Protein AF-A0AB35I1C6-F1 (afdb_monomer_lite)

Organism: Microbulbifer thermotolerans (NCBI:txid252514)

Structure (mmCIF, N/CA/C/O backbone):
data_AF-A0AB35I1C6-F1
#
_entry.id   AF-A0AB35I1C6-F1
#
loop_
_atom_site.group_PDB
_atom_site.id
_atom_site.type_symbol
_atom_site.label_atom_id
_atom_site.label_alt_id
_atom_site.label_comp_id
_atom_site.label_asym_id
_atom_site.label_entity_id
_atom_site.label_seq_id
_atom_site.pdbx_PDB_ins_code
_atom_site.Cartn_x
_atom_site.Cartn_y
_atom_site.Cartn_z
_atom_site.occupancy
_atom_site.B_iso_or_equiv
_atom_site.auth_seq_id
_atom_site.auth_comp_id
_atom_site.auth_asym_id
_atom_site.auth_atom_id
_atom_site.pdbx_PDB_model_num
ATOM 1 N N . ALA A 1 1 ? -12.029 -15.327 5.024 1.00 43.78 1 ALA A N 1
ATOM 2 C CA . ALA A 1 1 ? -10.844 -14.557 4.581 1.00 43.78 1 ALA A CA 1
ATOM 3 C C . ALA A 1 1 ? -10.413 -14.920 3.143 1.00 43.78 1 ALA A C 1
ATOM 5 O O . ALA A 1 1 ? -9.266 -15.281 2.920 1.00 43.78 1 ALA A O 1
ATOM 6 N N . ALA A 1 2 ? -11.315 -14.844 2.150 1.00 47.12 2 ALA A N 1
ATOM 7 C CA . ALA A 1 2 ? -11.039 -15.333 0.784 1.00 47.12 2 ALA A CA 1
ATOM 8 C C . ALA A 1 2 ? -10.924 -14.235 -0.298 1.00 47.12 2 ALA A C 1
ATOM 10 O O . ALA A 1 2 ? -10.432 -14.508 -1.387 1.00 47.12 2 ALA A O 1
ATOM 11 N N . GLN A 1 3 ? -11.313 -12.985 -0.021 1.00 50.53 3 GLN A N 1
ATOM 12 C CA . GLN A 1 3 ? -11.356 -11.930 -1.051 1.00 50.53 3 GLN A CA 1
ATOM 13 C C . GLN A 1 3 ? -9.993 -11.347 -1.436 1.00 50.53 3 GLN A C 1
ATOM 15 O O . GLN A 1 3 ? -9.885 -10.623 -2.419 1.00 50.53 3 GLN A O 1
ATOM 20 N N . ALA A 1 4 ? -8.937 -11.683 -0.704 1.00 52.38 4 ALA A N 1
ATOM 21 C CA . ALA A 1 4 ? -7.642 -11.051 -0.872 1.00 52.38 4 ALA A CA 1
ATOM 22 C C . ALA A 1 4 ? -6.626 -11.919 -1.620 1.00 52.38 4 ALA A C 1
ATOM 24 O O . ALA A 1 4 ? -5.447 -11.614 -1.574 1.00 52.38 4 ALA A O 1
ATOM 25 N N . LYS A 1 5 ? -7.015 -12.967 -2.360 1.00 57.00 5 LYS A N 1
ATOM 26 C CA . LYS A 1 5 ? -6.115 -13.617 -3.346 1.00 57.00 5 LYS A CA 1
ATOM 27 C C . LYS A 1 5 ? -6.151 -12.957 -4.735 1.00 57.00 5 LYS A C 1
ATOM 29 O O . LYS A 1 5 ? -5.218 -13.157 -5.499 1.00 57.00 5 LYS A O 1
ATOM 34 N N . GLY A 1 6 ? -7.129 -12.087 -5.010 1.00 74.12 6 GLY A N 1
ATOM 35 C CA . GLY A 1 6 ? -7.314 -11.455 -6.326 1.00 74.12 6 GLY A CA 1
ATOM 36 C C . GLY A 1 6 ? -6.819 -10.013 -6.480 1.00 74.12 6 GLY A C 1
ATOM 37 O O . GLY A 1 6 ? -6.790 -9.530 -7.602 1.00 74.12 6 GLY A O 1
ATOM 38 N N . TRP A 1 7 ? -6.429 -9.316 -5.404 1.00 83.81 7 TRP A N 1
ATOM 39 C CA . TRP A 1 7 ? -6.070 -7.898 -5.529 1.00 83.81 7 TRP A CA 1
ATOM 40 C C . TRP A 1 7 ? -4.793 -7.691 -6.341 1.00 83.81 7 TRP A C 1
ATOM 42 O O . TRP A 1 7 ? -3.763 -8.325 -6.090 1.00 83.81 7 TRP A O 1
ATOM 52 N N . THR A 1 8 ? -4.862 -6.763 -7.279 1.00 89.94 8 THR A N 1
ATOM 53 C CA . THR A 1 8 ? -3.728 -6.220 -8.016 1.00 89.94 8 THR A CA 1
ATOM 54 C C . THR A 1 8 ? -2.862 -5.344 -7.109 1.00 89.94 8 THR A C 1
ATOM 56 O O . THR A 1 8 ? -3.288 -4.890 -6.045 1.00 89.94 8 THR A O 1
ATOM 59 N N . LEU A 1 9 ? -1.627 -5.068 -7.540 1.00 89.75 9 LEU A N 1
ATOM 60 C CA . LEU A 1 9 ? -0.728 -4.148 -6.836 1.00 89.75 9 LEU A CA 1
ATOM 61 C C . LEU A 1 9 ? -1.395 -2.787 -6.585 1.00 89.75 9 LEU A C 1
ATOM 63 O O . LEU A 1 9 ? -1.285 -2.236 -5.494 1.00 89.75 9 LEU A O 1
ATOM 67 N N . ARG A 1 10 ? -2.120 -2.281 -7.588 1.00 90.50 10 ARG A N 1
ATOM 68 C CA . ARG A 1 10 ? -2.850 -1.015 -7.516 1.00 90.50 10 ARG A CA 1
ATOM 69 C C . ARG A 1 10 ? -3.928 -1.035 -6.447 1.00 90.50 10 ARG A C 1
ATOM 71 O O . ARG A 1 10 ? -3.941 -0.143 -5.612 1.00 90.50 10 ARG A O 1
ATOM 78 N N . GLU A 1 11 ? -4.755 -2.074 -6.406 1.00 91.00 11 GLU A N 1
ATOM 79 C CA . GLU A 1 11 ? -5.803 -2.187 -5.388 1.00 91.00 11 GLU A CA 1
ATOM 80 C C . GLU A 1 11 ? -5.235 -2.281 -3.970 1.00 91.00 11 GLU A C 1
ATOM 82 O O . GLU A 1 11 ? -5.803 -1.703 -3.047 1.00 91.00 11 GLU A O 1
ATOM 87 N N . VAL A 1 12 ? -4.114 -2.985 -3.781 1.00 91.25 12 VAL A N 1
ATOM 88 C CA . VAL A 1 12 ? -3.445 -3.052 -2.473 1.00 91.25 12 VAL A CA 1
ATOM 89 C C . VAL A 1 12 ? -2.928 -1.674 -2.057 1.00 91.25 12 VAL A C 1
ATOM 91 O O . VAL A 1 12 ? -3.134 -1.274 -0.913 1.00 91.25 12 VAL A O 1
ATOM 94 N N . VAL A 1 13 ? -2.286 -0.944 -2.974 1.00 92.31 13 VAL A N 1
ATOM 95 C CA . VAL A 1 13 ? -1.772 0.411 -2.720 1.00 92.31 13 VAL A CA 1
ATOM 96 C C . VAL A 1 13 ? -2.915 1.379 -2.414 1.00 92.31 13 VAL A C 1
ATOM 98 O O . VAL A 1 13 ? -2.860 2.061 -1.394 1.00 92.31 13 VAL A O 1
ATOM 101 N N . ASP A 1 14 ? -3.969 1.391 -3.230 1.00 90.88 14 ASP A N 1
ATOM 102 C CA . ASP A 1 14 ? -5.105 2.300 -3.059 1.00 90.88 14 ASP A CA 1
ATOM 103 C C . ASP A 1 14 ? -5.838 2.024 -1.737 1.00 90.88 14 ASP A C 1
ATOM 105 O O . ASP A 1 14 ? -6.123 2.953 -0.982 1.00 90.88 14 ASP A O 1
ATOM 109 N N . ARG A 1 15 ? -6.077 0.749 -1.390 1.00 89.62 15 ARG A N 1
ATOM 110 C CA . ARG A 1 15 ? -6.679 0.369 -0.097 1.00 89.62 15 ARG A CA 1
ATOM 111 C C . ARG A 1 15 ? -5.790 0.742 1.082 1.00 89.62 15 ARG A C 1
ATOM 113 O O . ARG A 1 15 ? -6.297 1.205 2.099 1.00 89.62 15 ARG A O 1
ATOM 120 N N . TRP A 1 16 ? -4.478 0.560 0.955 1.00 90.06 16 TRP A N 1
ATOM 121 C CA . TRP A 1 16 ? -3.537 0.986 1.985 1.00 90.06 16 TRP A CA 1
ATOM 122 C C . TRP A 1 16 ? -3.557 2.506 2.166 1.00 90.06 16 TRP A C 1
ATOM 124 O O . TRP A 1 16 ? -3.538 2.976 3.300 1.00 90.06 16 TRP A O 1
ATOM 134 N N . HIS A 1 17 ? -3.664 3.274 1.077 1.00 90.94 17 HIS A N 1
ATOM 135 C CA . HIS A 1 17 ? -3.733 4.740 1.106 1.00 90.94 17 HIS A CA 1
ATOM 136 C C . HIS A 1 17 ? -4.991 5.295 1.781 1.00 90.94 17 HIS A C 1
ATOM 138 O O . HIS A 1 17 ? -4.949 6.400 2.315 1.00 90.94 17 HIS A O 1
ATOM 144 N N . GLN A 1 18 ? -6.084 4.525 1.822 1.00 86.62 18 GLN A N 1
ATOM 145 C CA . GLN A 1 18 ? -7.282 4.887 2.593 1.00 86.62 18 GLN A CA 1
ATOM 146 C C . GLN A 1 18 ? -7.062 4.813 4.113 1.00 86.62 18 GLN A C 1
ATOM 148 O O . GLN A 1 18 ? -7.771 5.474 4.865 1.00 86.62 18 GLN A O 1
ATOM 153 N N . LEU A 1 19 ? -6.097 4.011 4.574 1.00 84.75 19 LEU A N 1
ATOM 154 C CA . LEU A 1 19 ? -5.823 3.789 6.000 1.00 84.75 19 LEU A CA 1
ATOM 155 C C . LEU A 1 19 ? -4.553 4.507 6.477 1.00 84.75 19 LEU A C 1
ATOM 157 O O . LEU A 1 19 ? -4.472 4.980 7.608 1.00 84.75 19 LEU A O 1
ATOM 161 N N . CYS A 1 20 ? -3.548 4.585 5.609 1.00 84.12 20 CYS A N 1
ATOM 162 C CA . CYS A 1 20 ? -2.202 5.068 5.885 1.00 84.12 20 CYS A CA 1
ATOM 163 C C . CYS A 1 20 ? -1.756 6.018 4.772 1.00 84.12 20 CYS A C 1
ATOM 165 O O . CYS A 1 20 ? -2.057 5.791 3.613 1.00 84.12 20 CYS A O 1
ATOM 167 N N . LYS A 1 21 ? -0.891 6.999 5.052 1.00 81.94 21 LYS A N 1
ATOM 168 C CA . LYS A 1 21 ? -0.344 7.885 3.997 1.00 81.94 21 LYS A CA 1
ATOM 169 C C . LYS A 1 21 ? 0.503 7.165 2.924 1.00 81.94 21 LYS A C 1
ATOM 171 O O . LYS A 1 21 ? 0.787 7.751 1.881 1.00 81.94 21 LYS A O 1
ATOM 176 N N . GLY A 1 22 ? 0.928 5.924 3.179 1.00 86.81 22 GLY A N 1
ATOM 177 C CA . GLY A 1 22 ? 1.817 5.162 2.298 1.00 86.81 22 GLY A CA 1
ATOM 178 C C . GLY A 1 22 ? 3.257 5.693 2.270 1.00 86.81 22 GLY A C 1
ATOM 179 O O . GLY A 1 22 ? 3.648 6.527 3.083 1.00 86.81 22 GLY A O 1
ATOM 180 N N . SER A 1 23 ? 4.058 5.181 1.334 1.00 88.50 23 SER A N 1
ATOM 181 C CA . SER A 1 23 ? 5.422 5.654 1.051 1.00 88.50 23 SER A CA 1
ATOM 182 C C . SER A 1 23 ? 5.445 6.601 -0.161 1.00 88.50 23 SER A C 1
ATOM 184 O O . SER A 1 23 ? 4.567 6.483 -1.023 1.00 88.50 23 SER A O 1
ATOM 186 N N . PRO A 1 24 ? 6.460 7.477 -0.311 1.00 89.19 24 PRO A N 1
ATOM 187 C CA . PRO A 1 24 ? 6.590 8.345 -1.488 1.00 89.19 24 PRO A CA 1
ATOM 188 C C . PRO A 1 24 ? 6.556 7.561 -2.806 1.00 89.19 24 PRO A C 1
ATOM 190 O O . PRO A 1 24 ? 5.882 7.949 -3.754 1.00 89.19 24 PRO A O 1
ATOM 193 N N . LEU A 1 25 ? 7.198 6.390 -2.830 1.00 91.38 25 LEU A N 1
ATOM 194 C CA . LEU A 1 25 ? 7.184 5.467 -3.964 1.00 91.38 25 LEU A CA 1
ATOM 195 C C . LEU A 1 25 ? 5.761 5.008 -4.328 1.00 91.38 25 LEU A C 1
ATOM 197 O O . LEU A 1 25 ? 5.375 5.021 -5.494 1.00 91.38 25 LEU A O 1
ATO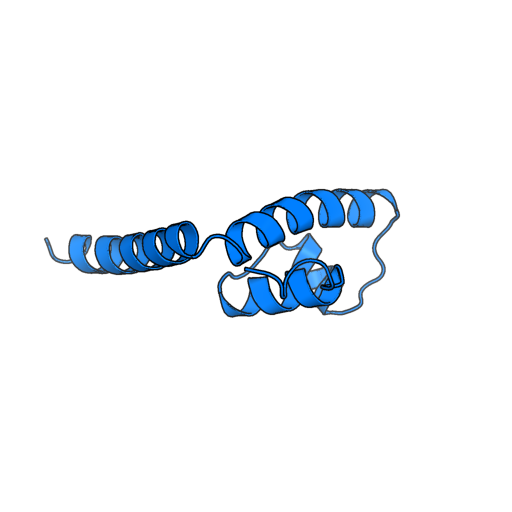M 201 N N . SER A 1 26 ? 4.956 4.642 -3.329 1.00 92.62 26 SER A N 1
ATOM 202 C CA . SER A 1 26 ? 3.566 4.234 -3.558 1.00 92.62 26 SER A CA 1
ATOM 203 C C . SER A 1 26 ? 2.659 5.391 -3.977 1.00 92.62 26 SER A C 1
ATO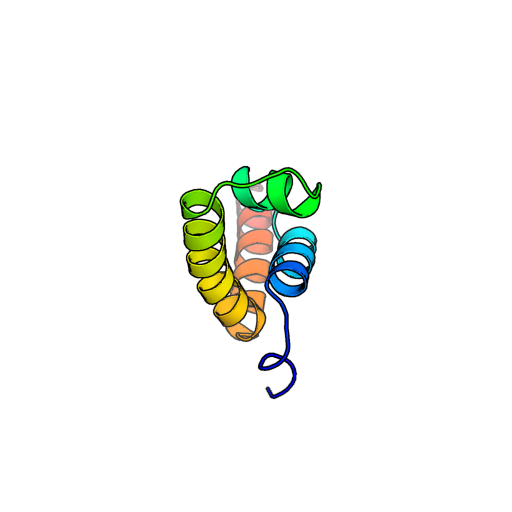M 205 O O . SER A 1 26 ? 1.720 5.177 -4.734 1.00 92.62 26 SER A O 1
ATOM 207 N N . GLN A 1 27 ? 2.941 6.617 -3.527 1.00 91.06 27 GLN A N 1
ATOM 208 C CA . GLN A 1 27 ? 2.203 7.814 -3.942 1.00 91.06 27 GLN A CA 1
ATOM 209 C C . GLN A 1 27 ? 2.484 8.154 -5.405 1.00 91.06 27 GLN A C 1
ATOM 211 O O . GLN A 1 27 ? 1.548 8.426 -6.154 1.00 91.06 27 GLN A O 1
ATOM 216 N N . ARG A 1 28 ? 3.749 8.058 -5.8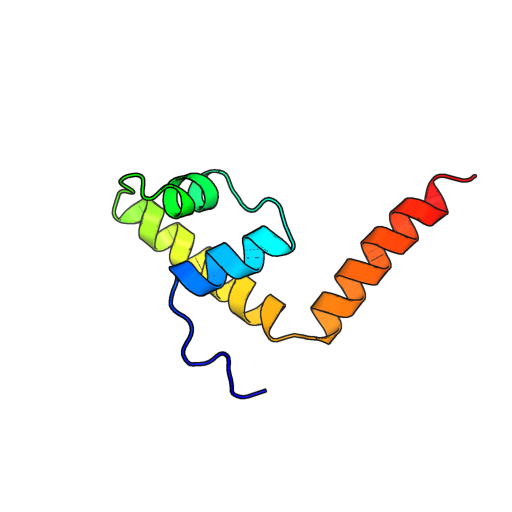33 1.00 92.50 28 ARG A N 1
ATOM 217 C CA . ARG A 1 28 ? 4.135 8.180 -7.247 1.00 92.50 28 ARG A CA 1
ATOM 218 C C . ARG A 1 28 ? 3.435 7.118 -8.100 1.00 92.50 28 ARG A C 1
ATOM 220 O O . ARG A 1 28 ? 2.835 7.444 -9.120 1.00 92.50 28 ARG A O 1
ATOM 227 N N . PHE A 1 29 ? 3.396 5.867 -7.630 1.00 92.31 29 PHE A N 1
ATOM 228 C CA . PHE A 1 29 ? 2.643 4.798 -8.298 1.00 92.31 29 PHE A CA 1
ATOM 229 C C . PHE A 1 29 ? 1.135 5.079 -8.397 1.00 92.31 29 PHE A C 1
ATOM 231 O O . PHE A 1 29 ? 0.533 4.857 -9.445 1.00 92.31 29 PHE A O 1
ATOM 238 N N . ALA A 1 30 ? 0.515 5.586 -7.327 1.00 89.25 30 ALA A N 1
ATOM 239 C CA . ALA A 1 30 ? -0.909 5.929 -7.311 1.00 89.25 30 ALA A CA 1
ATOM 240 C C . ALA A 1 30 ? -1.246 7.070 -8.292 1.00 89.25 30 ALA A C 1
ATOM 242 O O . ALA A 1 30 ? -2.315 7.071 -8.906 1.00 89.25 30 ALA A O 1
ATOM 243 N N . ARG A 1 31 ? -0.301 7.994 -8.503 1.00 90.56 31 ARG A N 1
ATOM 244 C CA . ARG A 1 31 ? -0.367 9.069 -9.508 1.00 90.56 31 ARG A CA 1
ATOM 245 C C . ARG A 1 31 ? -0.081 8.599 -10.937 1.00 90.56 31 ARG A C 1
ATOM 247 O O . ARG A 1 31 ? -0.062 9.424 -11.844 1.00 90.56 31 ARG A O 1
ATOM 254 N N . SER A 1 32 ? 0.126 7.298 -11.144 1.00 87.75 32 SER A N 1
ATOM 255 C CA . SER A 1 32 ? 0.502 6.715 -12.436 1.00 87.75 32 SER A CA 1
ATOM 256 C C . SER A 1 32 ? 1.805 7.298 -13.001 1.00 87.75 32 SER A C 1
ATOM 258 O O . SER A 1 32 ? 1.991 7.345 -14.216 1.00 87.75 32 SER A O 1
ATOM 260 N N . GLU A 1 33 ? 2.719 7.737 -12.130 1.00 90.12 33 GLU A N 1
ATOM 261 C CA . GLU A 1 33 ? 4.061 8.132 -12.551 1.00 90.12 33 GLU A CA 1
ATOM 262 C C . GLU A 1 33 ? 4.855 6.911 -13.028 1.00 90.12 33 GLU A C 1
ATOM 264 O O . GLU A 1 33 ? 4.696 5.796 -12.520 1.00 90.12 33 GLU A O 1
ATOM 269 N N . ALA A 1 34 ? 5.752 7.133 -13.989 1.00 86.56 34 ALA A N 1
ATOM 270 C CA . ALA A 1 34 ? 6.656 6.096 -14.456 1.00 86.56 34 ALA A CA 1
ATOM 271 C C . ALA A 1 34 ? 7.615 5.692 -13.325 1.00 86.56 34 ALA A C 1
ATOM 273 O O . ALA A 1 34 ? 8.419 6.496 -12.849 1.00 86.56 34 ALA A O 1
ATOM 274 N N . LEU A 1 35 ? 7.519 4.430 -12.909 1.00 89.69 35 LEU A N 1
ATOM 275 C CA . LEU A 1 35 ? 8.481 3.790 -12.023 1.00 89.69 35 LEU A CA 1
ATOM 276 C C . LEU A 1 35 ? 9.418 2.913 -12.841 1.00 89.69 35 LEU A C 1
ATOM 278 O O . LEU A 1 35 ? 8.987 2.220 -13.767 1.00 89.69 35 LEU A O 1
ATOM 282 N N . ASN A 1 36 ? 10.693 2.902 -12.471 1.00 91.06 36 ASN A N 1
ATOM 283 C CA . ASN A 1 36 ? 11.642 1.964 -13.051 1.00 91.06 36 ASN A CA 1
ATOM 284 C C . ASN A 1 36 ? 11.400 0.530 -12.525 1.00 91.06 36 ASN A C 1
ATOM 286 O O . ASN A 1 36 ? 10.646 0.297 -11.576 1.00 91.06 36 ASN A O 1
ATOM 290 N N . GLY A 1 37 ? 12.045 -0.463 -13.146 1.00 90.31 37 GLY A N 1
ATOM 291 C CA . GLY A 1 37 ? 11.852 -1.871 -12.780 1.00 90.31 37 GLY A CA 1
ATOM 292 C C . GLY A 1 37 ? 12.206 -2.189 -11.320 1.00 90.31 37 GLY A C 1
ATOM 293 O O . GLY A 1 37 ? 11.513 -2.984 -10.686 1.00 90.31 37 GLY A O 1
ATOM 294 N N . ALA A 1 38 ? 13.231 -1.537 -10.763 1.00 91.75 38 ALA A N 1
ATOM 295 C CA . ALA A 1 38 ? 13.660 -1.734 -9.377 1.00 91.75 38 ALA A CA 1
ATOM 296 C C . ALA A 1 38 ? 12.684 -1.091 -8.376 1.00 91.75 38 ALA A C 1
ATOM 298 O O . ALA A 1 38 ? 12.324 -1.704 -7.373 1.00 91.75 38 ALA A O 1
ATOM 299 N N . GLU A 1 39 ? 12.198 0.111 -8.677 1.00 91.50 39 GLU A N 1
ATOM 300 C CA . GLU A 1 39 ? 11.152 0.817 -7.937 1.00 91.50 39 GLU A CA 1
ATOM 301 C C . GLU A 1 39 ? 9.860 -0.007 -7.901 1.00 91.50 39 GLU A C 1
ATOM 303 O O . GLU A 1 39 ? 9.266 -0.196 -6.838 1.00 91.50 39 GLU A O 1
ATOM 308 N N . LEU A 1 40 ? 9.447 -0.566 -9.041 1.00 90.81 40 LEU A N 1
ATOM 309 C CA . LEU A 1 40 ? 8.262 -1.418 -9.111 1.00 90.81 40 LEU A CA 1
ATOM 310 C C . LEU A 1 40 ? 8.449 -2.732 -8.342 1.00 90.81 40 LEU A C 1
ATOM 312 O O . LEU A 1 40 ? 7.527 -3.169 -7.650 1.00 90.81 40 LEU A O 1
ATOM 316 N N . ALA A 1 41 ? 9.623 -3.361 -8.437 1.00 92.44 41 ALA A N 1
ATOM 317 C CA . ALA A 1 41 ? 9.942 -4.563 -7.670 1.00 92.44 41 ALA A CA 1
ATOM 318 C C . ALA A 1 41 ? 9.877 -4.283 -6.163 1.00 92.44 41 ALA A C 1
ATOM 320 O O . ALA A 1 41 ? 9.186 -4.993 -5.432 1.00 92.44 41 ALA A O 1
ATOM 321 N N . ARG A 1 42 ? 10.488 -3.181 -5.716 1.00 92.69 42 ARG A N 1
ATOM 322 C CA . ARG A 1 42 ? 10.447 -2.773 -4.312 1.00 92.69 42 ARG A CA 1
ATOM 323 C C . ARG A 1 42 ? 9.027 -2.480 -3.842 1.00 92.69 42 ARG A C 1
ATOM 325 O O . ARG A 1 42 ? 8.644 -2.876 -2.744 1.00 92.69 42 ARG A O 1
ATOM 332 N N . LEU A 1 43 ? 8.223 -1.818 -4.672 1.00 92.94 43 LEU A N 1
ATOM 333 C CA . LEU A 1 43 ? 6.823 -1.559 -4.352 1.00 92.94 43 LEU A CA 1
ATOM 334 C C . LEU A 1 43 ? 6.018 -2.858 -4.224 1.00 92.94 43 LEU A C 1
ATOM 336 O O . LEU A 1 43 ? 5.171 -2.951 -3.341 1.00 92.94 43 LEU A O 1
ATOM 340 N N . ARG A 1 44 ? 6.287 -3.868 -5.061 1.00 91.62 44 ARG A N 1
ATOM 341 C CA . ARG A 1 44 ? 5.637 -5.186 -4.968 1.00 91.62 44 ARG A CA 1
ATOM 342 C C . ARG A 1 44 ? 5.965 -5.907 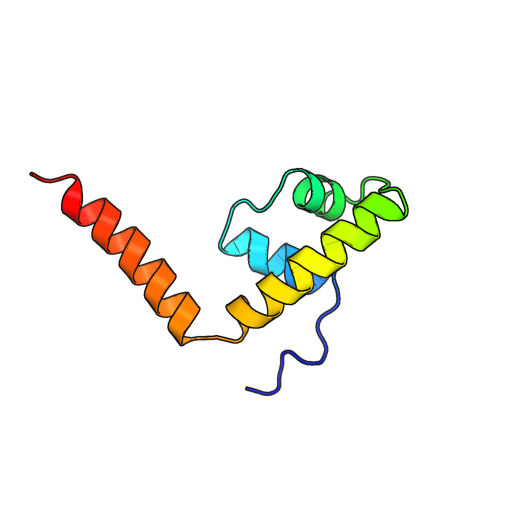-3.667 1.00 91.62 44 ARG A C 1
ATOM 344 O O . ARG A 1 44 ? 5.051 -6.459 -3.062 1.00 91.62 44 ARG A O 1
ATOM 351 N N . GLU A 1 45 ? 7.220 -5.875 -3.225 1.00 92.69 45 GLU A N 1
ATOM 352 C CA . GLU A 1 45 ? 7.621 -6.446 -1.930 1.00 92.69 45 GLU A CA 1
ATOM 353 C C . GLU A 1 45 ? 6.857 -5.787 -0.780 1.00 92.69 45 GLU A C 1
ATOM 355 O O . GLU A 1 45 ? 6.220 -6.461 0.027 1.00 92.69 45 GLU A O 1
ATOM 360 N N . VAL A 1 46 ? 6.852 -4.452 -0.756 1.00 91.50 46 VAL A N 1
ATOM 361 C CA . VAL A 1 46 ? 6.161 -3.672 0.276 1.00 91.50 46 VAL A CA 1
ATOM 362 C C . VAL A 1 46 ? 4.647 -3.917 0.231 1.00 91.50 46 VAL A C 1
ATOM 364 O O . VAL A 1 46 ?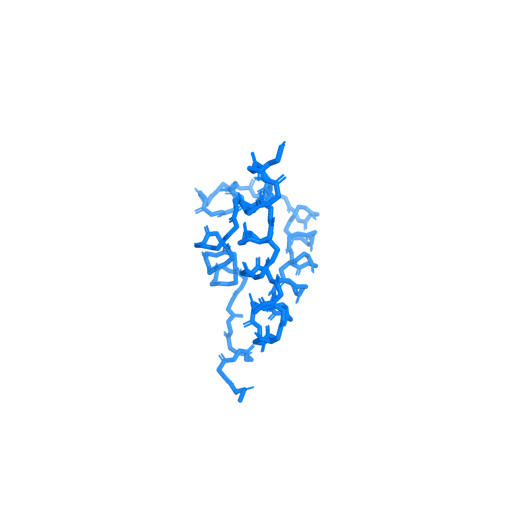 4.003 -4.087 1.265 1.00 91.50 46 VAL A O 1
ATOM 367 N N . ALA A 1 47 ? 4.062 -4.000 -0.963 1.00 91.25 47 ALA A N 1
ATOM 368 C CA . ALA A 1 47 ? 2.642 -4.276 -1.122 1.00 91.25 47 ALA A CA 1
ATOM 369 C C . ALA A 1 47 ? 2.258 -5.699 -0.691 1.00 91.25 47 ALA A C 1
ATOM 371 O O . ALA A 1 47 ? 1.142 -5.902 -0.219 1.00 91.25 47 ALA A O 1
ATOM 372 N N . ALA A 1 48 ? 3.145 -6.691 -0.809 1.00 89.62 48 ALA A N 1
ATOM 373 C CA . ALA A 1 48 ? 2.877 -8.031 -0.285 1.00 89.62 48 ALA A CA 1
ATOM 374 C C . ALA A 1 48 ? 2.688 -7.999 1.241 1.00 89.62 48 ALA A C 1
ATOM 376 O O . ALA A 1 48 ? 1.759 -8.617 1.767 1.00 89.62 48 ALA A O 1
ATOM 377 N N . GLU A 1 49 ? 3.499 -7.205 1.938 1.00 89.12 49 GLU A N 1
ATOM 378 C CA . GLU A 1 49 ? 3.352 -6.983 3.374 1.00 89.12 49 GLU A CA 1
ATOM 379 C C . GLU A 1 49 ? 2.052 -6.235 3.705 1.00 89.12 49 GLU A C 1
ATOM 381 O O . GLU A 1 49 ? 1.309 -6.637 4.602 1.00 89.12 49 GLU A O 1
ATOM 386 N N . TRP A 1 50 ? 1.718 -5.186 2.948 1.00 90.00 50 TRP A N 1
ATOM 387 C CA . TRP A 1 50 ? 0.453 -4.460 3.120 1.00 90.00 50 TRP A CA 1
ATOM 388 C C . TRP A 1 50 ? -0.752 -5.357 2.905 1.00 90.00 50 TRP A C 1
ATOM 390 O O . TRP A 1 50 ? -1.716 -5.283 3.658 1.00 90.00 50 TRP A O 1
ATOM 400 N N . ARG A 1 51 ? -0.694 -6.249 1.917 1.00 87.75 51 ARG A N 1
ATOM 401 C CA . ARG A 1 51 ? -1.744 -7.231 1.668 1.00 87.75 51 ARG A CA 1
ATOM 402 C C . ARG A 1 51 ? -1.929 -8.153 2.868 1.00 87.75 51 ARG A C 1
ATOM 404 O O . ARG A 1 51 ? -3.065 -8.375 3.269 1.00 87.75 51 ARG A O 1
ATOM 411 N N . ALA A 1 52 ? -0.843 -8.668 3.445 1.00 86.44 52 ALA A N 1
ATOM 412 C CA . ALA A 1 52 ? -0.915 -9.498 4.645 1.00 86.44 52 ALA A CA 1
ATOM 413 C C . ALA A 1 52 ? -1.569 -8.734 5.808 1.00 86.44 52 ALA A C 1
ATOM 415 O O . ALA A 1 52 ? -2.497 -9.245 6.429 1.00 86.44 52 ALA A O 1
ATOM 416 N N . ARG A 1 53 ? -1.169 -7.476 6.025 1.00 84.88 53 ARG A N 1
ATOM 417 C CA . ARG A 1 53 ? -1.734 -6.597 7.063 1.00 84.88 53 ARG A CA 1
ATOM 418 C C . ARG A 1 53 ? -3.210 -6.256 6.831 1.00 84.88 53 ARG A C 1
ATOM 420 O O . ARG A 1 53 ? -3.988 -6.272 7.772 1.00 84.88 53 ARG A O 1
ATOM 427 N N . LEU A 1 54 ? -3.613 -5.995 5.587 1.00 82.31 54 LEU A N 1
ATOM 428 C CA . LEU A 1 54 ? -5.009 -5.725 5.213 1.00 82.31 54 LEU A CA 1
ATOM 429 C C . LEU A 1 54 ? -5.909 -6.962 5.346 1.00 82.31 54 LEU A C 1
ATOM 431 O O . LEU A 1 54 ? -7.120 -6.826 5.502 1.00 82.31 54 LEU A O 1
ATOM 435 N N . MET A 1 55 ? -5.339 -8.166 5.249 1.00 81.81 55 MET A N 1
ATOM 436 C CA . MET A 1 55 ? -6.056 -9.420 5.505 1.00 81.81 55 MET A CA 1
ATOM 437 C C . MET A 1 55 ? -6.146 -9.762 6.993 1.00 81.81 55 MET A C 1
ATOM 439 O O . MET A 1 55 ? -7.022 -10.536 7.384 1.00 81.81 55 MET A O 1
ATOM 443 N N . ASP A 1 56 ? -5.251 -9.214 7.808 1.00 82.56 56 ASP A N 1
ATOM 444 C CA . ASP A 1 56 ? -5.210 -9.443 9.243 1.00 82.56 56 ASP A CA 1
ATOM 445 C C . ASP A 1 56 ? -6.101 -8.423 9.973 1.00 82.56 56 ASP A C 1
ATOM 447 O O . ASP A 1 56 ? -5.712 -7.298 10.289 1.00 82.56 56 ASP A O 1
ATOM 451 N N . VAL A 1 57 ? -7.334 -8.842 10.269 1.00 70.81 57 VAL A N 1
ATOM 452 C CA . VAL A 1 57 ? -8.307 -8.049 11.043 1.00 70.81 57 VAL A CA 1
ATOM 453 C C . VAL A 1 57 ? -7.777 -7.711 12.444 1.00 70.81 57 VAL A C 1
ATOM 455 O O . VAL A 1 57 ? -8.103 -6.658 12.991 1.00 70.81 57 VAL A O 1
ATOM 458 N N . SER A 1 58 ? -6.917 -8.556 13.018 1.00 74.88 58 SER A N 1
ATOM 459 C CA . SER A 1 58 ? -6.301 -8.295 14.323 1.00 74.88 58 SER A CA 1
ATOM 460 C C . SER A 1 58 ? -5.239 -7.202 14.220 1.00 74.88 58 SER A C 1
ATOM 462 O O . SER A 1 58 ? -5.119 -6.380 15.128 1.00 74.88 58 SER A O 1
ATOM 464 N N . TRP A 1 59 ? -4.501 -7.141 13.107 1.00 74.44 59 TRP A N 1
ATOM 465 C CA . TRP A 1 59 ? -3.596 -6.029 12.811 1.00 74.44 59 TRP A CA 1
ATOM 466 C C . TRP A 1 59 ? -4.365 -4.714 12.646 1.00 74.44 59 TRP A C 1
ATOM 468 O O . TRP A 1 59 ? -3.970 -3.703 13.224 1.00 74.44 59 TRP A O 1
ATOM 478 N N . PHE A 1 60 ? -5.501 -4.735 11.944 1.00 69.75 60 PHE A N 1
ATOM 479 C CA . PHE A 1 60 ? -6.375 -3.565 11.823 1.00 69.75 60 PHE A CA 1
ATOM 480 C C . PHE A 1 60 ? -6.877 -3.074 13.192 1.00 69.75 60 PHE A C 1
ATOM 482 O O . PHE A 1 60 ? -6.792 -1.884 13.496 1.00 69.75 60 PHE A O 1
ATOM 489 N N . MET A 1 61 ? -7.310 -3.992 14.060 1.00 73.25 61 MET A N 1
ATOM 490 C CA . MET A 1 61 ? -7.711 -3.670 15.435 1.00 73.25 61 MET A CA 1
ATOM 491 C C . MET A 1 61 ? -6.554 -3.116 16.277 1.00 73.25 61 MET A C 1
ATOM 493 O O . MET A 1 61 ? -6.752 -2.172 17.037 1.00 73.25 61 MET A O 1
ATOM 497 N N . ARG A 1 62 ? -5.330 -3.643 16.127 1.00 72.44 62 ARG A N 1
ATOM 498 C CA . ARG A 1 62 ? -4.139 -3.078 16.786 1.00 72.44 62 ARG A CA 1
ATOM 499 C C . ARG A 1 62 ? -3.832 -1.670 16.298 1.00 72.44 62 ARG A C 1
ATOM 501 O O . ARG A 1 62 ? -3.525 -0.819 17.121 1.00 72.44 62 ARG A O 1
ATOM 508 N N . MET A 1 63 ? -3.943 -1.417 14.996 1.00 70.56 63 MET A N 1
ATOM 509 C CA . MET A 1 63 ? -3.721 -0.087 14.434 1.00 70.56 63 MET A CA 1
ATOM 510 C C . MET A 1 63 ? -4.729 0.925 14.992 1.00 70.56 63 MET A C 1
ATOM 512 O O . MET A 1 63 ? -4.322 2.002 15.422 1.00 70.56 63 MET A O 1
ATOM 516 N N . LEU A 1 64 ? -6.016 0.559 15.054 1.00 69.25 64 LEU A N 1
ATOM 517 C CA . LEU A 1 64 ? -7.049 1.388 15.680 1.00 69.25 64 LEU A CA 1
ATOM 518 C C . LEU A 1 64 ? -6.758 1.627 17.166 1.00 69.25 64 LEU A C 1
ATOM 520 O O . LEU A 1 64 ? -6.784 2.776 17.612 1.00 69.25 64 LEU A O 1
ATOM 524 N N . ASN A 1 65 ? -6.401 0.575 17.905 1.00 66.19 65 ASN A N 1
ATOM 525 C CA . ASN A 1 65 ? -6.031 0.683 19.315 1.00 66.19 65 ASN A CA 1
ATOM 526 C C . ASN A 1 65 ? -4.795 1.560 19.529 1.00 66.19 65 ASN A C 1
ATOM 528 O O . ASN A 1 65 ? -4.786 2.335 20.474 1.00 66.19 65 ASN A O 1
ATOM 532 N N . GLU A 1 66 ? -3.779 1.506 18.667 1.00 66.25 66 GLU A N 1
ATOM 533 C CA . GLU A 1 66 ? -2.615 2.394 18.760 1.00 66.25 66 GLU A CA 1
ATOM 534 C C . GLU A 1 66 ? -2.977 3.854 18.486 1.00 66.25 66 GLU A C 1
ATOM 536 O O . GLU A 1 66 ? -2.476 4.742 19.175 1.00 66.25 66 GLU A O 1
ATOM 541 N N . SER A 1 67 ? -3.839 4.131 17.503 1.00 60.66 67 SER A N 1
ATOM 542 C CA . SER A 1 67 ? -4.308 5.499 17.254 1.00 60.66 67 SER A CA 1
ATOM 543 C C . SER A 1 67 ? -5.138 6.045 18.415 1.00 60.66 67 SER A C 1
ATOM 545 O O . SER A 1 67 ? -4.902 7.179 18.825 1.00 60.66 67 SER A O 1
ATOM 547 N N . ILE A 1 68 ? -6.035 5.236 18.988 1.00 59.69 68 ILE A N 1
ATOM 548 C CA . ILE A 1 68 ? -6.846 5.619 20.151 1.00 59.69 68 ILE A CA 1
ATOM 549 C C . ILE A 1 68 ? -5.951 5.781 21.387 1.00 59.69 68 ILE A C 1
ATOM 551 O O . ILE A 1 68 ? -6.034 6.798 22.065 1.00 59.69 68 ILE A O 1
ATOM 555 N N . ALA A 1 69 ? -5.033 4.845 21.646 1.00 59.56 69 ALA A N 1
ATOM 556 C CA . ALA A 1 69 ? -4.106 4.909 22.777 1.00 59.56 69 ALA A CA 1
ATOM 557 C C . ALA A 1 69 ? -3.153 6.110 22.683 1.00 59.56 69 ALA A C 1
ATOM 559 O O . ALA A 1 69 ? -2.884 6.762 23.686 1.00 59.56 69 ALA A O 1
ATOM 560 N N . ARG A 1 70 ? -2.670 6.457 21.482 1.00 57.78 70 ARG A N 1
ATOM 561 C CA . ARG A 1 70 ? -1.852 7.664 21.274 1.00 57.78 70 ARG A CA 1
ATOM 562 C C . ARG A 1 70 ? -2.652 8.951 21.490 1.00 57.78 70 ARG A C 1
ATOM 564 O O . ARG A 1 70 ? -2.065 9.968 21.845 1.00 57.78 70 ARG A O 1
ATOM 571 N N . GLN A 1 71 ? -3.958 8.920 21.239 1.00 58.03 71 GLN A N 1
ATOM 572 C CA . GLN A 1 71 ? -4.841 10.062 21.449 1.00 58.03 71 GLN A CA 1
ATOM 573 C C . GLN A 1 71 ? -5.233 10.204 22.928 1.00 58.03 71 GLN A C 1
ATOM 575 O O . GLN A 1 71 ? -5.250 11.323 23.421 1.00 58.03 71 GLN A O 1
ATOM 580 N N . ALA A 1 72 ? -5.426 9.091 23.643 1.00 54.59 72 ALA A N 1
ATOM 581 C CA . ALA A 1 72 ? -5.689 9.065 25.083 1.00 54.59 72 ALA A CA 1
ATOM 582 C C . ALA A 1 72 ? -4.452 9.424 25.931 1.00 54.59 72 ALA A C 1
ATOM 584 O O . ALA A 1 72 ? -4.564 10.188 26.877 1.00 54.59 72 ALA A O 1
ATOM 585 N N . ASN A 1 73 ? -3.249 8.971 25.556 1.00 53.28 73 ASN A N 1
ATOM 586 C CA . ASN A 1 73 ? -2.000 9.296 26.272 1.00 53.28 73 ASN A CA 1
ATOM 587 C C . ASN A 1 73 ? -1.469 10.723 26.001 1.00 53.28 73 ASN A C 1
ATOM 589 O O . ASN A 1 73 ? -0.324 11.022 26.332 1.00 53.28 73 ASN A O 1
ATOM 593 N N . ARG A 1 74 ? -2.240 11.586 25.326 1.00 54.50 74 ARG A N 1
ATOM 594 C CA . ARG A 1 74 ? -1.928 13.019 25.166 1.00 54.50 74 ARG A CA 1
ATOM 595 C C . ARG A 1 74 ? -2.699 13.917 26.136 1.00 54.50 74 ARG A C 1
ATOM 597 O O . ARG A 1 74 ? -2.470 15.121 26.118 1.00 54.50 74 ARG A O 1
ATOM 604 N N . GLU A 1 75 ? -3.573 13.340 26.953 1.00 43.34 75 GLU A N 1
ATOM 605 C CA . GLU A 1 75 ? -4.191 13.993 28.106 1.00 43.34 75 GLU A CA 1
ATOM 606 C C . GLU A 1 75 ? -3.627 13.367 29.392 1.00 43.34 75 GLU A C 1
ATOM 608 O O . GLU A 1 75 ? -4.313 12.616 30.077 1.00 43.34 75 GLU 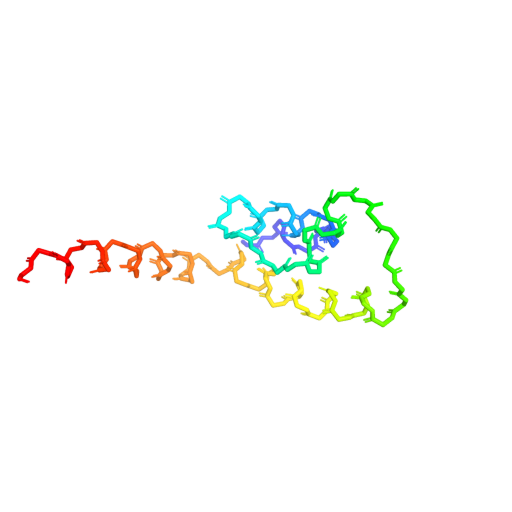A O 1
ATOM 613 N N . ASP A 1 76 ? -2.352 13.643 29.676 1.00 44.81 76 ASP A N 1
ATOM 614 C CA . ASP A 1 76 ? -1.785 13.695 31.035 1.00 44.81 76 ASP A CA 1
ATOM 615 C C . ASP A 1 76 ? -0.724 14.807 31.081 1.00 44.81 76 ASP A C 1
ATOM 617 O O . ASP A 1 76 ? 0.101 14.868 30.133 1.00 44.81 76 ASP A O 1
#

Sequence (76 aa):
AAQAKGWTLREVVDRWHQLCKGSPLSQRFARSEALNGAELARLREVAAEWRARLMDVSWFMRMLNESIARQANRED

Radius of gyration: 14.65 Å; chains: 1; bounding box: 25×29×46 Å

Foldseek 3Di:
DPPLVPDDLQRLLVVVVVVDVDDPLSVCVNVVHDDDPVSVVVSVVVSVVSSVCVPDVVSVVVSVVVVVVVVVVVPD

pLDDT: mean 79.47, std 14.96, range [43.34, 92.94]

Secondary structure (DSSP, 8-state):
--GGGS--HHHHHHHHHHHS---HHHHHHHTTPPPPHHHHHHHHHHHHHHHHHHH-HHHHHHHHHHHHHHHHTT--